Protein AF-A0A1C5DY94-F1 (afdb_monomer_lite)

Secondary structure (DSSP, 8-state):
-EE-SSEEEEEEPPSSTTPPPEEEEEETTEE----TT--EEEEESSS--EE----STT---PPPTT--S---

Radius of gyration: 14.93 Å; chains: 1; bounding box: 21×38×33 Å

Foldseek 3Di:
DAWQAAKKKKWWDDPDPPDDIDIDIHHHPDDDDDDPPIDIDMDGPTDTDDDDDDDPPPDDDDDDPPPDDDDD

Sequence (72 aa):
MCCLTGAVRLRFRPTEPGGAEETVRLRAGSAVIVPRGRWHRVRLDAPSDLMSLALRQGTRHERIEGQGEHAE

Structure (mmCIF, N/CA/C/O backbone):
data_AF-A0A1C5DY94-F1
#
_entry.id   AF-A0A1C5DY94-F1
#
loop_
_atom_site.group_PDB
_atom_site.id
_atom_site.type_symbol
_atom_site.label_atom_id
_atom_site.label_alt_id
_atom_site.label_comp_id
_atom_site.label_asym_id
_atom_site.label_entity_id
_atom_site.label_seq_id
_atom_site.pdbx_PDB_ins_code
_atom_site.Cartn_x
_atom_site.Cartn_y
_atom_site.Cartn_z
_atom_site.occupancy
_atom_site.B_iso_or_equiv
_atom_site.auth_seq_id
_atom_site.auth_comp_id
_atom_site.auth_asym_id
_atom_site.auth_atom_id
_atom_site.pdbx_PDB_model_num
ATOM 1 N N . MET A 1 1 ? -5.310 4.749 -1.538 1.00 95.25 1 MET A N 1
ATOM 2 C CA . MET A 1 1 ? -3.972 4.221 -1.879 1.00 95.25 1 MET A CA 1
ATOM 3 C C . MET A 1 1 ? -4.124 3.276 -3.047 1.00 95.25 1 MET A C 1
ATOM 5 O O . MET A 1 1 ? -5.004 2.426 -2.993 1.00 95.25 1 MET A O 1
ATOM 9 N N . CYS A 1 2 ? -3.296 3.440 -4.069 1.00 98.06 2 CYS A N 1
ATOM 10 C CA . CYS A 1 2 ? -3.324 2.659 -5.299 1.00 98.06 2 CYS A CA 1
ATOM 11 C C . CYS A 1 2 ? -2.018 1.871 -5.437 1.00 98.06 2 CYS A C 1
ATOM 13 O O . CYS A 1 2 ? -0.949 2.414 -5.153 1.00 98.06 2 CYS A O 1
ATOM 15 N N . CYS A 1 3 ? -2.111 0.621 -5.882 1.00 98.38 3 CYS A N 1
ATOM 16 C CA . CYS A 1 3 ? -0.975 -0.202 -6.284 1.00 98.38 3 CYS A CA 1
ATOM 17 C C . CYS A 1 3 ? -0.897 -0.167 -7.810 1.00 98.38 3 CYS A C 1
ATOM 19 O O . CYS A 1 3 ? -1.753 -0.734 -8.488 1.00 98.38 3 CYS A O 1
ATOM 21 N N . LEU A 1 4 ? 0.077 0.566 -8.347 1.00 98.44 4 LEU A N 1
ATOM 22 C CA . LEU A 1 4 ? 0.235 0.741 -9.792 1.00 98.44 4 LEU A CA 1
ATOM 23 C C . LEU A 1 4 ? 0.915 -0.487 -10.401 1.00 98.44 4 LEU A C 1
ATOM 25 O O . LEU A 1 4 ? 0.444 -1.027 -11.398 1.00 98.44 4 LEU A O 1
ATOM 29 N N . THR A 1 5 ? 1.959 -0.979 -9.737 1.00 98.56 5 THR A N 1
ATOM 30 C CA . THR A 1 5 ? 2.694 -2.197 -10.089 1.00 98.56 5 THR A CA 1
ATOM 31 C C . THR A 1 5 ? 2.927 -3.043 -8.835 1.00 98.56 5 THR A C 1
ATOM 33 O O .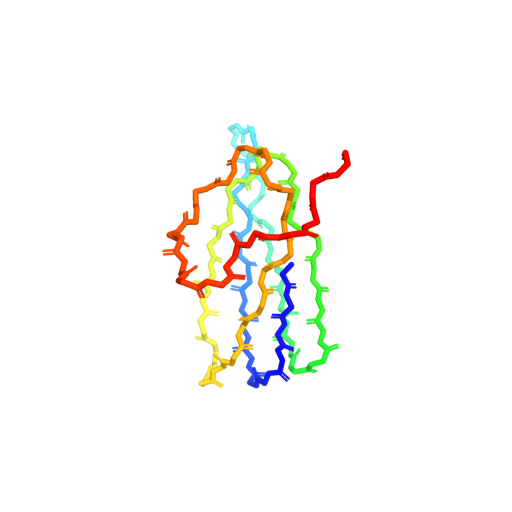 THR A 1 5 ? 2.836 -2.545 -7.710 1.00 98.56 5 THR A O 1
ATOM 36 N N . GLY A 1 6 ? 3.217 -4.332 -9.017 1.00 98.31 6 GLY A N 1
ATOM 37 C CA . GLY A 1 6 ? 3.565 -5.226 -7.914 1.00 98.31 6 GLY A CA 1
ATOM 38 C C . GLY A 1 6 ? 2.379 -5.711 -7.077 1.00 98.31 6 GLY A C 1
ATOM 39 O O . GLY A 1 6 ? 1.285 -5.983 -7.588 1.00 98.31 6 GLY A O 1
ATOM 40 N N . ALA A 1 7 ? 2.635 -5.896 -5.782 1.00 98.50 7 ALA A N 1
ATOM 41 C CA . ALA A 1 7 ? 1.678 -6.413 -4.813 1.00 98.50 7 ALA A CA 1
ATOM 42 C C . ALA A 1 7 ? 2.017 -5.946 -3.392 1.00 98.50 7 ALA A C 1
ATOM 44 O O . ALA A 1 7 ? 3.147 -6.092 -2.916 1.00 98.50 7 ALA A O 1
ATOM 45 N N . VAL A 1 8 ? 1.006 -5.443 -2.683 1.00 98.50 8 VAL A N 1
ATOM 46 C CA . VAL A 1 8 ? 1.139 -4.958 -1.306 1.00 98.50 8 VAL A CA 1
ATOM 47 C C . VAL A 1 8 ? -0.026 -5.387 -0.435 1.00 98.50 8 VAL A C 1
ATOM 49 O O . VAL A 1 8 ? -1.098 -5.782 -0.900 1.00 98.50 8 VAL A O 1
ATOM 52 N N . ARG A 1 9 ? 0.162 -5.232 0.870 1.00 98.19 9 ARG A N 1
ATOM 53 C CA . ARG A 1 9 ? -0.872 -5.456 1.866 1.00 98.19 9 ARG A CA 1
ATOM 54 C C . ARG A 1 9 ? -0.944 -4.297 2.839 1.00 98.19 9 ARG A C 1
ATOM 56 O O . ARG A 1 9 ? 0.051 -3.961 3.483 1.00 98.19 9 ARG A O 1
ATOM 63 N N . LEU A 1 10 ? -2.128 -3.709 2.957 1.00 97.56 10 LEU A N 1
ATOM 64 C CA . LEU A 1 10 ? -2.434 -2.716 3.974 1.00 97.56 10 LEU A CA 1
ATOM 65 C C . LEU A 1 10 ? -3.030 -3.416 5.181 1.00 97.56 10 LEU A C 1
ATOM 67 O O . LEU A 1 10 ? -3.950 -4.222 5.050 1.00 97.56 10 LEU A O 1
ATOM 71 N N . ARG A 1 11 ? -2.519 -3.077 6.358 1.00 97.31 11 ARG A N 1
ATOM 72 C CA . ARG A 1 11 ? -3.130 -3.453 7.626 1.00 97.31 11 ARG A CA 1
ATOM 73 C C . ARG A 1 11 ? -3.659 -2.221 8.326 1.00 97.31 11 ARG A C 1
ATOM 75 O O . ARG A 1 11 ? -2.885 -1.297 8.570 1.00 97.31 11 ARG A O 1
ATOM 82 N N . PHE A 1 12 ? -4.943 -2.211 8.646 1.00 97.00 12 PHE A N 1
ATOM 83 C CA . PHE A 1 12 ? -5.593 -1.137 9.373 1.00 97.00 12 PHE A CA 1
ATOM 84 C C . PHE A 1 12 ? -5.684 -1.483 10.852 1.00 97.00 12 PHE A C 1
ATOM 86 O O . PHE A 1 12 ? -6.279 -2.494 11.236 1.00 97.00 12 PHE A O 1
ATOM 93 N N . ARG A 1 13 ? -5.121 -0.609 11.687 1.00 95.19 13 ARG A N 1
ATOM 94 C CA . ARG A 1 13 ? -5.200 -0.742 13.137 1.00 95.19 13 ARG A CA 1
ATOM 95 C C . ARG A 1 13 ? -6.669 -0.645 13.580 1.00 95.19 13 ARG A C 1
ATOM 97 O O . ARG A 1 13 ? -7.422 0.149 13.004 1.00 95.19 13 ARG A O 1
ATOM 104 N N . PRO A 1 14 ? -7.079 -1.414 14.597 1.00 93.81 14 PRO A N 1
ATOM 105 C CA . PRO A 1 14 ? -8.345 -1.185 15.284 1.00 93.81 14 PRO A CA 1
ATOM 106 C C . PRO A 1 14 ? -8.446 0.250 15.813 1.00 93.81 14 PRO A C 1
ATOM 108 O O . PRO A 1 14 ? -7.442 0.824 16.243 1.00 93.81 14 PRO A O 1
ATOM 111 N N . THR A 1 15 ? -9.647 0.821 15.793 1.00 91.75 15 THR A N 1
ATOM 112 C CA . THR A 1 15 ? -9.943 2.129 16.406 1.00 91.75 15 THR A CA 1
ATOM 113 C C . THR A 1 15 ? -10.299 2.013 17.885 1.00 91.75 15 THR A C 1
ATOM 115 O O . THR A 1 15 ? -10.153 2.983 18.620 1.00 91.75 15 THR A O 1
ATOM 118 N N . GLU A 1 16 ? -10.708 0.823 18.325 1.00 91.56 16 GLU A N 1
ATOM 119 C CA . GLU A 1 16 ? -11.126 0.531 19.694 1.00 91.56 16 GLU A CA 1
ATOM 120 C C . GLU A 1 16 ? -10.254 -0.571 20.317 1.00 91.56 16 GLU A C 1
ATOM 122 O O . GLU A 1 16 ? -9.751 -1.448 19.596 1.00 91.56 16 GLU A O 1
ATOM 127 N N . PRO A 1 17 ? -10.063 -0.559 21.649 1.00 90.00 17 PRO A N 1
ATOM 128 C CA . PRO A 1 17 ? -9.419 -1.658 22.360 1.00 90.00 17 PRO A CA 1
ATOM 129 C C . PRO A 1 17 ? -10.130 -2.990 22.087 1.00 90.00 17 PRO A C 1
ATOM 131 O O . PRO A 1 17 ? -11.346 -3.084 22.197 1.00 90.00 17 PRO A O 1
ATOM 134 N N . GLY A 1 18 ? -9.370 -4.025 21.724 1.00 90.06 18 GLY A N 1
ATOM 135 C CA . GLY A 1 18 ? -9.917 -5.354 21.416 1.00 90.06 18 GLY A CA 1
ATOM 136 C C . GLY A 1 18 ? -10.524 -5.508 20.015 1.00 90.06 18 GLY A C 1
ATOM 137 O O . GLY A 1 18 ? -10.910 -6.616 19.653 1.00 90.06 18 GLY A O 1
ATOM 138 N N . GLY A 1 19 ? -10.574 -4.446 19.202 1.00 89.19 19 GLY A N 1
ATOM 139 C CA . GLY A 1 19 ? -11.033 -4.548 17.817 1.00 89.19 19 GLY A CA 1
ATOM 140 C C . GLY A 1 19 ? -10.078 -5.355 16.923 1.00 89.19 19 GLY A C 1
ATOM 141 O O . GLY A 1 19 ? -8.898 -5.534 17.233 1.00 89.19 19 GLY A O 1
ATOM 142 N N . ALA A 1 20 ? -10.582 -5.827 15.781 1.00 89.50 20 ALA A N 1
ATOM 143 C CA . ALA A 1 20 ? -9.806 -6.634 14.840 1.00 89.50 20 ALA A CA 1
ATOM 144 C C . ALA A 1 20 ? -8.928 -5.778 13.907 1.00 89.50 2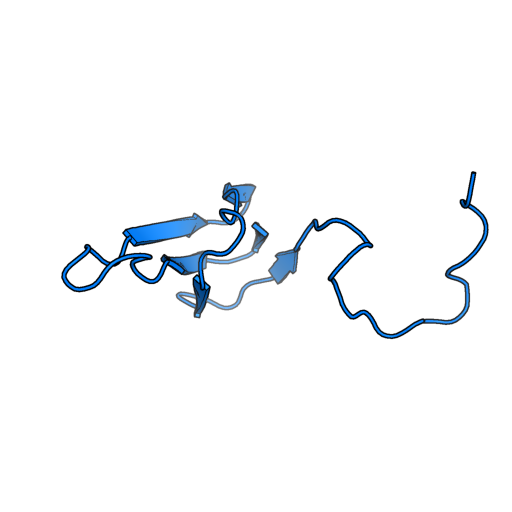0 ALA A C 1
ATOM 146 O O . ALA A 1 20 ? -9.357 -4.744 13.384 1.00 89.50 20 ALA A O 1
ATOM 147 N N . GLU A 1 21 ? -7.684 -6.220 13.678 1.00 92.81 21 GLU A N 1
ATOM 148 C CA . GLU A 1 21 ? -6.846 -5.679 12.600 1.00 92.81 21 GLU A CA 1
ATOM 149 C C . GLU A 1 21 ? -7.455 -6.116 11.263 1.00 92.81 21 GLU A C 1
ATOM 151 O O . GLU A 1 21 ? -7.666 -7.304 11.019 1.00 92.81 21 GLU A O 1
ATOM 156 N N . GLU A 1 22 ? -7.735 -5.160 10.382 1.00 95.69 22 GLU A N 1
ATOM 157 C CA . GLU A 1 22 ? -8.250 -5.462 9.048 1.00 95.69 22 GLU A CA 1
ATOM 158 C C . GLU A 1 22 ? -7.098 -5.476 8.053 1.00 95.69 22 GLU A C 1
ATOM 160 O O . GLU A 1 22 ? -6.213 -4.622 8.101 1.00 95.69 22 GLU A O 1
ATOM 165 N N . THR A 1 23 ? -7.097 -6.442 7.141 1.00 97.12 23 THR A N 1
ATOM 166 C CA . THR A 1 23 ? -6.030 -6.594 6.157 1.00 97.12 23 THR A CA 1
ATOM 167 C C . THR A 1 23 ? -6.595 -6.611 4.745 1.00 97.12 23 THR A C 1
ATOM 169 O O . THR A 1 23 ? -7.347 -7.515 4.390 1.00 97.12 23 THR A O 1
ATOM 172 N N . VAL A 1 24 ? -6.153 -5.669 3.912 1.00 97.88 24 VAL A N 1
ATOM 173 C CA . VAL A 1 24 ? -6.521 -5.582 2.494 1.00 97.88 24 VAL A CA 1
ATOM 174 C C . VAL A 1 24 ? -5.291 -5.854 1.638 1.00 97.88 24 VAL A C 1
ATOM 176 O O . VAL A 1 24 ? -4.236 -5.251 1.837 1.00 97.88 24 VAL A O 1
ATOM 179 N N . ARG A 1 25 ? -5.414 -6.779 0.683 1.00 98.25 25 ARG A N 1
ATOM 180 C CA . ARG A 1 25 ? -4.373 -7.059 -0.315 1.00 98.25 25 ARG A CA 1
ATOM 181 C C . ARG A 1 25 ? -4.668 -6.267 -1.578 1.00 98.25 25 ARG A C 1
ATOM 183 O O . ARG A 1 25 ? -5.785 -6.326 -2.083 1.00 98.25 25 ARG A O 1
ATOM 190 N N . LEU A 1 26 ? -3.658 -5.581 -2.089 1.00 98.38 26 LEU A N 1
ATOM 191 C CA . LEU A 1 26 ? -3.711 -4.872 -3.358 1.00 98.38 26 LEU A CA 1
ATOM 192 C C . LEU A 1 26 ? -2.736 -5.517 -4.335 1.00 98.38 26 LEU A C 1
ATOM 194 O O . LEU A 1 26 ? -1.583 -5.787 -3.998 1.00 98.38 26 LEU A O 1
ATOM 198 N N . ARG A 1 27 ? -3.216 -5.750 -5.551 1.00 98.25 27 ARG A N 1
ATOM 199 C CA . ARG A 1 27 ? -2.394 -6.087 -6.717 1.00 98.25 27 ARG A CA 1
ATOM 200 C C . ARG A 1 27 ? -2.310 -4.875 -7.642 1.00 98.25 27 ARG A C 1
ATOM 202 O O . ARG A 1 27 ? -3.098 -3.937 -7.488 1.00 98.25 27 ARG A O 1
ATOM 209 N N . ALA A 1 28 ? -1.400 -4.920 -8.607 1.00 98.44 28 ALA A N 1
ATOM 210 C CA . ALA A 1 28 ? -1.336 -3.940 -9.685 1.00 98.44 28 ALA A CA 1
ATOM 211 C C . ALA A 1 28 ? -2.734 -3.625 -10.262 1.00 98.44 28 ALA A C 1
ATOM 213 O O . ALA A 1 28 ? -3.538 -4.529 -10.501 1.00 98.44 28 ALA A O 1
ATOM 214 N N . GLY A 1 29 ? -3.031 -2.336 -10.431 1.00 98.19 29 GLY A N 1
ATOM 215 C CA . GLY A 1 29 ? -4.311 -1.828 -10.931 1.00 98.19 29 GLY A CA 1
ATOM 216 C C . GLY A 1 29 ? -5.429 -1.714 -9.887 1.00 98.19 29 GLY A C 1
ATOM 217 O O . GLY A 1 29 ? -6.531 -1.300 -10.234 1.00 98.19 29 GLY A O 1
ATOM 218 N N . SER A 1 30 ? -5.179 -2.049 -8.616 1.00 98.19 30 SER A N 1
ATOM 219 C CA . SER A 1 30 ? -6.189 -1.957 -7.550 1.00 98.19 30 SER A CA 1
ATOM 220 C C . SER A 1 30 ? -5.903 -0.840 -6.549 1.00 98.19 30 SER A C 1
ATOM 222 O O . SER A 1 30 ? -4.764 -0.404 -6.353 1.00 98.19 30 SER A O 1
ATOM 224 N N . ALA A 1 31 ? -6.962 -0.375 -5.890 1.00 97.69 31 ALA A N 1
ATOM 225 C CA . ALA A 1 31 ? -6.891 0.677 -4.892 1.00 97.69 31 ALA A CA 1
ATOM 226 C C . ALA A 1 31 ? -7.796 0.379 -3.697 1.00 97.69 31 ALA A C 1
ATOM 228 O O . ALA A 1 31 ? -8.770 -0.363 -3.794 1.00 97.69 31 ALA A O 1
ATOM 229 N N . VAL A 1 32 ? -7.475 1.002 -2.567 1.00 97.56 32 VAL A N 1
ATOM 230 C CA . VAL A 1 32 ? -8.301 0.997 -1.359 1.00 97.56 32 VAL A CA 1
ATOM 231 C C . VAL A 1 32 ? -8.446 2.408 -0.809 1.00 97.56 32 VAL A C 1
ATOM 233 O O . VAL A 1 32 ? -7.518 3.226 -0.875 1.00 97.56 32 VAL A O 1
ATOM 236 N N . ILE A 1 33 ? -9.606 2.680 -0.222 1.00 96.25 33 ILE A N 1
ATOM 237 C CA . ILE A 1 33 ? -9.840 3.875 0.584 1.00 96.25 33 ILE A CA 1
ATOM 238 C C . ILE A 1 33 ? -9.174 3.664 1.944 1.00 96.25 33 ILE A C 1
ATOM 240 O O . ILE A 1 33 ? -9.440 2.681 2.626 1.00 96.25 33 ILE A O 1
ATOM 244 N N . VAL A 1 34 ? -8.303 4.590 2.346 1.00 94.38 34 VAL A N 1
ATOM 245 C CA . VAL A 1 34 ? -7.757 4.608 3.708 1.00 94.38 34 VAL A CA 1
ATOM 246 C C . VAL A 1 34 ? -8.753 5.361 4.592 1.00 94.38 34 VAL A C 1
ATOM 248 O O . VAL A 1 34 ? -8.959 6.554 4.350 1.00 94.38 34 VAL A O 1
ATOM 251 N N . PRO A 1 35 ? -9.383 4.716 5.593 1.00 92.38 35 PRO A N 1
ATOM 252 C CA . PRO A 1 35 ? -10.375 5.385 6.425 1.00 92.38 35 PRO A CA 1
ATOM 253 C C . PRO A 1 35 ? -9.759 6.534 7.229 1.00 92.38 35 PRO A C 1
ATOM 255 O O . PRO A 1 35 ? -8.643 6.429 7.748 1.00 92.38 35 PRO A O 1
ATOM 258 N N . ARG A 1 36 ? -10.503 7.636 7.369 1.00 89.06 36 ARG A N 1
ATOM 259 C CA . ARG A 1 36 ? -10.072 8.801 8.151 1.00 89.06 36 ARG A CA 1
ATOM 260 C C . ARG A 1 36 ? -9.809 8.403 9.606 1.00 89.06 36 ARG A C 1
ATOM 262 O O . ARG A 1 36 ? -10.598 7.690 10.212 1.00 89.06 36 ARG A O 1
ATOM 269 N N . GLY A 1 37 ? -8.699 8.885 10.167 1.00 88.50 37 GLY A N 1
ATOM 270 C CA . GLY A 1 37 ? -8.327 8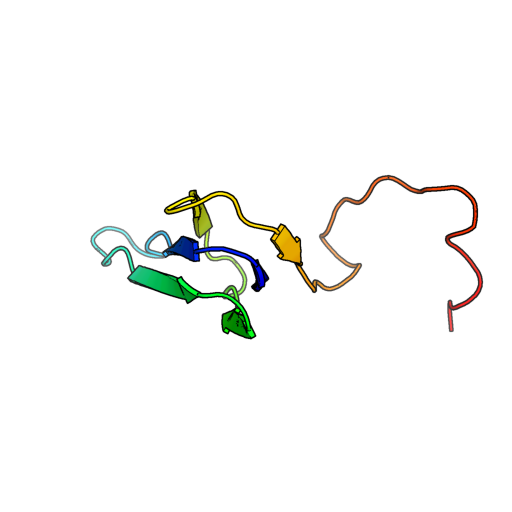.634 11.565 1.00 88.50 37 GLY A CA 1
ATOM 271 C C . GLY A 1 37 ? -7.861 7.205 11.860 1.00 88.50 37 GLY A C 1
ATOM 272 O O . GLY A 1 37 ? -7.463 6.922 12.988 1.00 88.50 37 GLY A O 1
ATOM 273 N N . ARG A 1 38 ? -7.857 6.306 10.866 1.00 91.44 38 ARG A N 1
ATOM 274 C CA . ARG A 1 38 ? -7.421 4.923 11.045 1.00 91.44 38 ARG A CA 1
ATOM 275 C C . ARG A 1 38 ? -5.974 4.764 10.602 1.00 91.44 38 ARG A C 1
ATOM 277 O O . ARG A 1 38 ? -5.622 4.985 9.443 1.00 91.44 38 ARG A O 1
ATOM 284 N N . TRP A 1 39 ? -5.127 4.354 11.539 1.00 93.81 39 TRP A N 1
ATOM 285 C CA . TRP A 1 39 ? -3.740 4.023 11.237 1.00 93.81 39 TRP A CA 1
ATOM 286 C C . TRP A 1 39 ? -3.682 2.850 10.264 1.00 93.81 39 TRP A C 1
ATOM 288 O O . TRP A 1 39 ? -4.351 1.838 10.472 1.00 93.81 39 TRP A O 1
ATOM 298 N N . HIS A 1 40 ? -2.856 2.973 9.228 1.00 95.06 40 HIS A N 1
ATOM 299 C CA . HIS A 1 40 ? -2.575 1.884 8.304 1.00 95.06 40 HIS A CA 1
ATOM 300 C C . HIS A 1 40 ? -1.073 1.648 8.191 1.00 95.06 40 HIS A C 1
ATOM 302 O O . HIS A 1 40 ? -0.270 2.572 8.311 1.00 95.06 40 HIS A O 1
ATOM 308 N N . ARG A 1 41 ? -0.695 0.396 7.949 1.00 96.62 41 ARG A N 1
ATOM 309 C CA . ARG A 1 41 ? 0.680 -0.012 7.671 1.00 96.62 41 ARG A CA 1
ATOM 310 C C . ARG A 1 41 ? 0.726 -0.739 6.342 1.00 96.62 41 ARG A C 1
ATOM 312 O O . ARG A 1 41 ? -0.012 -1.702 6.147 1.00 96.62 41 ARG A O 1
ATOM 319 N N . VAL A 1 42 ? 1.626 -0.308 5.467 1.00 97.25 42 VAL A N 1
ATOM 320 C CA . VAL A 1 42 ? 1.899 -0.973 4.192 1.00 97.25 42 VAL A CA 1
ATOM 321 C C . VAL A 1 42 ? 2.994 -2.020 4.391 1.00 97.25 42 VAL A C 1
ATOM 323 O O . VAL A 1 42 ? 4.003 -1.766 5.051 1.00 97.25 42 VAL A O 1
ATOM 326 N N . ARG A 1 43 ? 2.796 -3.210 3.828 1.00 97.75 43 ARG A N 1
ATOM 327 C CA . ARG A 1 43 ? 3.827 -4.236 3.653 1.00 97.75 43 ARG A CA 1
ATOM 328 C C . ARG A 1 43 ? 3.897 -4.612 2.181 1.00 97.75 43 ARG A C 1
ATOM 330 O O . ARG A 1 43 ? 2.859 -4.819 1.560 1.00 97.75 43 ARG A O 1
ATOM 337 N N . LEU A 1 44 ? 5.109 -4.677 1.644 1.00 97.94 44 LEU A N 1
ATOM 338 C CA . LEU A 1 44 ? 5.343 -5.117 0.275 1.00 97.94 44 LEU A CA 1
ATOM 339 C C . LEU A 1 44 ? 5.333 -6.646 0.241 1.00 97.94 44 LEU A C 1
ATOM 341 O O . LEU A 1 44 ? 6.044 -7.274 1.024 1.00 97.94 44 LEU A O 1
ATOM 345 N N . ASP A 1 45 ? 4.525 -7.220 -0.645 1.00 97.94 45 ASP A N 1
ATOM 346 C CA . ASP A 1 45 ? 4.563 -8.650 -0.970 1.00 97.94 45 ASP A CA 1
ATOM 347 C C . ASP A 1 45 ? 5.434 -8.888 -2.238 1.00 97.94 45 ASP A C 1
ATOM 349 O O . ASP A 1 45 ? 5.888 -10.005 -2.469 1.00 97.94 45 ASP A O 1
ATOM 353 N N . ALA A 1 46 ? 5.706 -7.838 -3.032 1.00 98.19 46 ALA A N 1
ATOM 354 C CA . ALA A 1 46 ? 6.646 -7.786 -4.163 1.00 98.19 46 ALA A CA 1
ATOM 355 C C . ALA A 1 46 ? 7.162 -6.336 -4.378 1.00 98.19 46 ALA A C 1
ATOM 357 O O . ALA A 1 46 ? 6.561 -5.406 -3.823 1.00 98.19 46 ALA A O 1
ATOM 358 N N . PRO A 1 47 ? 8.222 -6.089 -5.182 1.00 98.44 47 PRO A N 1
ATOM 359 C CA . PRO A 1 47 ? 8.569 -4.733 -5.627 1.00 98.44 47 PRO A CA 1
ATOM 360 C C . PRO A 1 47 ? 7.345 -4.042 -6.238 1.00 98.44 47 PRO A C 1
ATOM 362 O O . PRO A 1 47 ? 6.653 -4.651 -7.052 1.00 98.44 47 PRO A O 1
ATOM 365 N N . SER A 1 48 ? 7.026 -2.830 -5.779 1.00 98.25 48 SER A N 1
ATOM 366 C CA . SER A 1 48 ? 5.743 -2.187 -6.079 1.00 98.25 48 SER A CA 1
ATOM 367 C C . SER A 1 48 ? 5.861 -0.671 -6.162 1.00 98.25 48 SER A C 1
ATOM 369 O O . SER A 1 48 ? 6.468 -0.058 -5.283 1.00 98.25 48 SER A O 1
ATOM 371 N N . ASP A 1 49 ? 5.165 -0.085 -7.132 1.00 98.31 49 ASP A N 1
ATOM 372 C CA . ASP A 1 49 ? 4.919 1.353 -7.216 1.00 98.31 49 ASP A CA 1
ATOM 373 C C . ASP A 1 49 ? 3.560 1.689 -6.600 1.00 98.31 49 ASP A C 1
ATOM 375 O O . ASP A 1 49 ? 2.526 1.098 -6.941 1.00 98.31 49 ASP A O 1
ATOM 379 N N . LEU A 1 50 ? 3.554 2.656 -5.684 1.00 97.50 50 LEU A N 1
ATOM 380 C CA . LEU A 1 50 ? 2.364 3.076 -4.951 1.00 97.50 50 LEU A CA 1
ATOM 381 C C . LEU A 1 50 ? 2.061 4.548 -5.201 1.00 97.50 50 LEU A C 1
ATOM 383 O O . LEU A 1 50 ? 2.960 5.382 -5.234 1.00 97.50 50 LEU A O 1
ATOM 387 N N . MET A 1 51 ? 0.772 4.872 -5.279 1.00 96.62 51 MET A N 1
ATOM 388 C CA . MET A 1 51 ? 0.290 6.251 -5.318 1.00 96.62 51 MET A CA 1
ATOM 389 C C . MET A 1 51 ? -0.711 6.500 -4.187 1.00 96.62 51 MET A C 1
ATOM 391 O O . MET A 1 51 ? -1.663 5.738 -3.980 1.00 96.62 51 MET A O 1
ATOM 395 N N . SER A 1 52 ? -0.523 7.593 -3.450 1.00 93.00 52 SER A N 1
ATOM 396 C CA . SER A 1 52 ? -1.495 8.093 -2.478 1.00 93.00 52 SER A CA 1
ATOM 397 C C . SER A 1 52 ? -2.158 9.363 -2.995 1.00 93.00 52 SER A C 1
ATOM 399 O O . SER A 1 52 ? -1.487 10.351 -3.265 1.00 93.00 52 SER A O 1
ATOM 401 N N . LEU A 1 53 ? -3.485 9.336 -3.069 1.00 90.69 53 LEU A N 1
ATOM 402 C CA . LEU A 1 53 ? -4.324 10.504 -3.306 1.00 90.69 53 LEU A CA 1
ATOM 403 C C . LEU A 1 53 ? -4.916 10.909 -1.955 1.00 90.69 53 LEU A C 1
ATOM 405 O O . LEU A 1 53 ? -5.580 1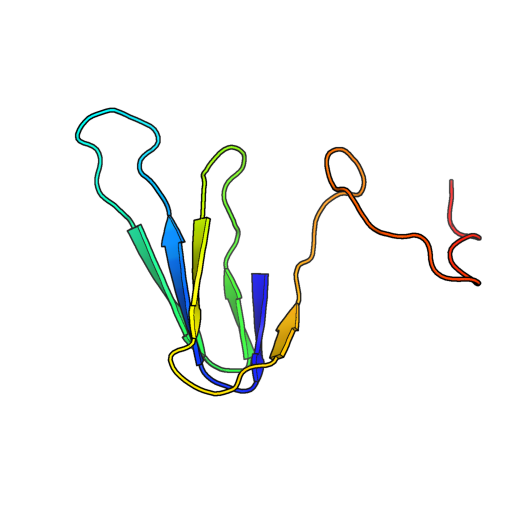0.095 -1.308 1.00 90.69 53 LEU A O 1
ATOM 409 N N 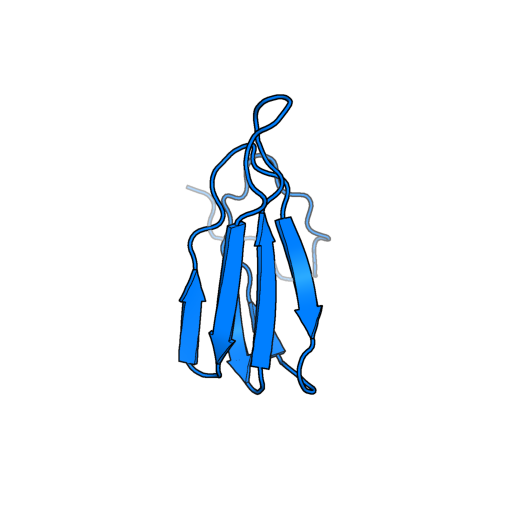. ALA A 1 54 ? -4.629 12.125 -1.505 1.00 87.12 54 ALA A N 1
ATOM 410 C CA . ALA A 1 54 ? -5.090 12.645 -0.226 1.00 87.12 54 ALA A CA 1
ATOM 411 C C . ALA A 1 54 ? -5.383 14.143 -0.339 1.00 87.12 54 ALA A C 1
ATOM 413 O O . ALA A 1 54 ? -4.825 14.832 -1.193 1.00 87.12 54 ALA A O 1
ATOM 414 N N . LEU A 1 55 ? -6.254 14.649 0.535 1.00 87.25 55 LEU A N 1
ATOM 415 C CA . LEU A 1 55 ? -6.530 16.081 0.611 1.00 87.25 55 LEU A CA 1
ATOM 416 C C . LEU A 1 55 ? -5.254 16.844 0.987 1.00 87.25 55 LEU A C 1
ATOM 418 O O . LEU A 1 55 ? -4.454 16.374 1.799 1.00 87.25 55 LEU A O 1
ATOM 422 N N . ARG A 1 56 ? -5.084 18.051 0.436 1.00 83.75 56 ARG A N 1
ATOM 423 C CA . ARG A 1 56 ? -3.980 18.949 0.813 1.00 83.75 56 ARG A CA 1
ATOM 424 C C . ARG A 1 56 ? -4.006 19.262 2.308 1.00 83.75 56 ARG A C 1
ATOM 426 O O . ARG A 1 56 ? -2.964 19.311 2.954 1.00 83.75 56 ARG A O 1
ATOM 433 N N . GLN A 1 57 ? -5.197 19.478 2.859 1.00 85.19 57 GLN A N 1
ATOM 434 C CA . GLN A 1 57 ? -5.350 19.781 4.272 1.00 85.19 57 GLN A CA 1
ATOM 435 C C . GLN A 1 57 ? -4.981 18.564 5.129 1.00 85.19 57 GLN A C 1
ATOM 437 O O . GLN A 1 57 ? -5.503 17.468 4.939 1.00 85.19 57 GLN A O 1
ATOM 442 N N . GLY A 1 58 ? -4.094 18.770 6.103 1.00 80.38 58 GLY A N 1
ATOM 443 C CA . GLY A 1 58 ? -3.674 17.719 7.031 1.00 80.38 58 GLY A CA 1
ATOM 444 C C . GLY A 1 58 ? -2.660 16.725 6.458 1.00 80.38 58 GLY A C 1
ATOM 445 O O . GLY A 1 58 ? -2.294 15.784 7.158 1.00 80.38 58 GLY A O 1
ATOM 446 N N . THR A 1 59 ? -2.170 16.935 5.232 1.00 78.44 59 THR A N 1
ATOM 447 C CA . THR A 1 59 ? -1.038 16.189 4.671 1.00 78.44 59 THR A CA 1
ATOM 448 C C . THR A 1 59 ? 0.203 17.069 4.611 1.00 78.44 59 THR A C 1
ATOM 450 O O . THR A 1 59 ? 0.127 18.272 4.365 1.00 78.44 59 THR A O 1
ATOM 453 N N . ARG A 1 60 ? 1.369 16.476 4.878 1.00 80.81 60 ARG A N 1
ATOM 454 C CA . ARG A 1 60 ? 2.663 17.146 4.716 1.00 80.81 60 ARG A CA 1
ATOM 455 C C . ARG A 1 60 ? 3.292 16.631 3.432 1.00 80.81 60 ARG A C 1
ATOM 457 O O . ARG A 1 60 ? 3.501 15.431 3.302 1.00 80.81 60 ARG A O 1
ATOM 464 N N . HIS A 1 61 ? 3.579 17.542 2.515 1.00 82.81 61 HIS A N 1
ATOM 465 C CA . HIS A 1 61 ? 4.308 17.266 1.286 1.00 82.81 61 HIS A CA 1
ATOM 466 C C . HIS A 1 61 ? 5.437 18.283 1.173 1.00 82.81 61 HIS A C 1
ATOM 468 O O . HIS A 1 61 ? 5.237 19.459 1.487 1.00 82.81 61 HIS A O 1
ATOM 474 N N . GLU A 1 62 ? 6.608 17.830 0.742 1.00 84.38 62 GLU A N 1
ATOM 475 C CA . GLU A 1 62 ? 7.674 18.733 0.329 1.00 84.38 62 GLU A CA 1
ATOM 476 C C . GLU A 1 62 ? 7.240 19.464 -0.945 1.00 84.38 62 GLU A C 1
ATOM 478 O O . GLU A 1 62 ? 6.601 18.879 -1.823 1.00 84.38 62 GLU A O 1
ATOM 483 N N . ARG A 1 63 ? 7.536 20.762 -1.019 1.00 79.62 63 ARG A N 1
ATOM 484 C CA . ARG A 1 63 ? 7.276 21.549 -2.222 1.00 79.62 63 ARG A CA 1
ATOM 485 C C . ARG A 1 63 ? 8.407 21.289 -3.208 1.00 79.62 63 ARG A C 1
ATOM 487 O O . ARG A 1 63 ? 9.562 21.503 -2.863 1.00 79.62 63 ARG A O 1
ATOM 494 N N . ILE A 1 64 ? 8.060 20.914 -4.432 1.00 83.88 64 ILE A N 1
ATOM 495 C CA . ILE A 1 64 ? 9.003 20.902 -5.557 1.00 83.88 64 ILE A CA 1
ATOM 496 C C . ILE A 1 64 ? 8.794 22.157 -6.418 1.00 83.88 64 ILE A C 1
ATOM 498 O O . ILE A 1 64 ? 7.679 22.691 -6.470 1.00 83.88 64 ILE A O 1
ATOM 502 N N . GLU A 1 65 ? 9.854 22.663 -7.058 1.00 76.38 65 GLU A N 1
ATOM 503 C CA . GLU A 1 65 ? 9.746 23.787 -8.001 1.00 76.38 65 GLU A CA 1
ATOM 504 C C . GLU A 1 65 ? 8.694 23.482 -9.082 1.00 76.38 65 GLU A C 1
ATOM 506 O O . GLU A 1 65 ? 8.598 22.360 -9.576 1.00 76.38 65 GLU A O 1
ATOM 511 N N . GLY A 1 66 ? 7.850 24.470 -9.400 1.00 64.56 66 GLY A N 1
ATOM 512 C CA . GLY A 1 66 ? 6.719 24.317 -10.327 1.00 64.56 66 GLY A CA 1
ATOM 513 C C . GLY A 1 66 ? 5.384 23.910 -9.685 1.00 64.56 66 GLY A C 1
ATOM 514 O O . GLY A 1 66 ? 4.359 23.906 -10.362 1.00 64.56 66 GLY A O 1
ATOM 515 N N . GLN A 1 67 ? 5.329 23.620 -8.378 1.00 63.62 67 GLN A N 1
ATOM 516 C CA . GLN A 1 67 ? 4.050 23.437 -7.678 1.00 63.62 67 GLN A CA 1
ATOM 517 C C . GLN A 1 67 ? 3.424 24.773 -7.262 1.00 63.62 67 GLN A C 1
ATOM 519 O O . GLN A 1 67 ? 3.501 25.181 -6.100 1.00 63.62 67 GLN A O 1
ATOM 524 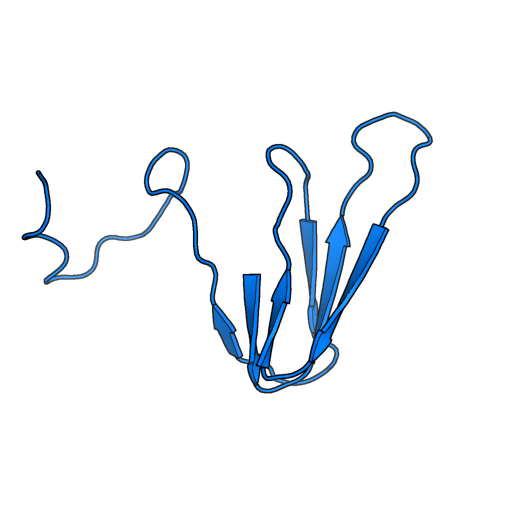N N . GLY A 1 68 ? 2.742 25.422 -8.202 1.00 53.66 68 GLY A N 1
ATOM 525 C CA . GLY A 1 68 ? 1.812 26.504 -7.899 1.00 53.66 68 GLY A CA 1
ATOM 526 C C . GLY A 1 68 ? 1.325 27.226 -9.143 1.00 53.66 68 GLY A C 1
ATOM 527 O O . GLY A 1 68 ? 2.038 28.081 -9.631 1.00 53.66 68 GLY A O 1
ATOM 528 N N . GLU A 1 69 ? 0.116 26.889 -9.601 1.00 54.03 69 GLU A N 1
ATOM 529 C CA . GLU A 1 69 ? -0.786 27.789 -10.346 1.00 54.03 69 GLU A CA 1
ATOM 530 C C . GLU A 1 69 ? -2.207 27.204 -10.475 1.00 54.03 69 GLU A C 1
ATOM 532 O O . GLU A 1 69 ? -2.924 27.458 -11.427 1.00 54.03 69 GLU A O 1
ATOM 537 N N . HIS A 1 70 ? -2.664 26.422 -9.494 1.00 59.00 70 HIS A N 1
ATOM 538 C CA . HIS A 1 70 ? -4.092 26.112 -9.363 1.00 59.00 70 HIS A CA 1
ATOM 539 C C . HIS A 1 70 ? -4.480 26.235 -7.892 1.00 59.00 70 HIS A C 1
ATOM 541 O O . HIS A 1 70 ? -4.567 25.251 -7.158 1.00 59.00 70 HIS A O 1
ATOM 547 N N . ALA A 1 71 ? -4.606 27.482 -7.450 1.00 44.78 71 ALA A N 1
ATOM 548 C CA . ALA A 1 71 ? -5.339 27.843 -6.252 1.00 44.78 71 ALA A CA 1
ATOM 549 C C . ALA A 1 71 ? -6.474 28.761 -6.710 1.00 44.78 71 ALA A C 1
ATOM 551 O O . ALA A 1 71 ? -6.219 29.905 -7.080 1.00 44.78 71 ALA A O 1
ATOM 552 N N . GLU A 1 72 ? -7.687 28.219 -6.740 1.00 36.19 72 GLU A N 1
ATOM 553 C CA . GLU A 1 72 ? -8.916 28.997 -6.580 1.00 36.19 72 GLU A CA 1
ATOM 554 C C . GLU A 1 72 ? -9.449 28.708 -5.175 1.00 36.19 72 GLU A C 1
ATOM 556 O O . GLU A 1 72 ? -9.418 27.516 -4.775 1.00 36.19 72 GLU A O 1
#

pLDDT: mean 89.43, std 13.38, range [36.19, 98.56]